Protein AF-A0A9E0AYK7-F1 (afdb_monomer)

Mean predicted aligned error: 11.53 Å

Sequence (100 aa):
EHPVADKQVAIAKTSDNFRFAAAVAQFGMLLRDSEFKSAASYTSVVEMARKARGNDDEGYRSEFIRLVESAQLLAKSKPEPKKSIDTDDDEETLPISKNK

Solvent-accessible surface area (backbone atoms only — not comparable to full-atom values): 6515 Å² total; per-residue (Å²): 137,83,87,78,83,83,77,89,70,56,75,93,74,52,53,43,66,56,38,29,52,50,21,54,52,51,46,54,28,58,77,66,68,38,91,84,35,75,90,66,45,62,65,60,29,43,55,39,31,63,77,18,37,76,88,49,93,86,38,62,55,60,50,51,44,54,51,49,54,53,48,44,54,52,60,71,66,53,78,73,79,76,75,80,76,84,73,89,71,93,82,89,82,88,88,82,90,76,90,133

Radius of gyration: 22.96 Å; Cα contacts (8 Å, |Δi|>4): 53; chains: 1; bounding box: 68×42×57 Å

Foldseek 3Di:
DDDDDDDDDDLLRDALVVLLVVLVVLLVCVVVVHPPNVPRDLVVSLVSLVSSVPDCVVCPSVVVSVVSVVVNVVVVPDDDPPPPPPPPDDDDDDDDDDDD

Structure (mmCIF, N/CA/C/O backbone):
data_AF-A0A9E0AYK7-F1
#
_entry.id   AF-A0A9E0AYK7-F1
#
loop_
_atom_site.group_PDB
_atom_site.id
_atom_site.type_symbol
_atom_site.label_atom_id
_atom_site.label_alt_id
_atom_site.label_comp_id
_atom_site.label_asym_id
_atom_site.label_entity_id
_atom_site.label_seq_id
_atom_site.pdbx_PDB_ins_code
_atom_site.Cartn_x
_atom_site.Cartn_y
_atom_site.Cartn_z
_atom_site.occupancy
_atom_site.B_iso_or_equiv
_atom_site.auth_seq_id
_atom_site.auth_comp_id
_atom_site.auth_asym_id
_atom_site.auth_atom_id
_atom_site.pdbx_PDB_model_num
ATOM 1 N N . GLU A 1 1 ? 22.995 26.378 -9.382 1.00 75.62 1 GLU A N 1
ATOM 2 C CA . GLU A 1 1 ? 22.037 25.287 -9.100 1.00 75.62 1 GLU A CA 1
ATOM 3 C C . GLU A 1 1 ? 21.448 24.802 -10.418 1.00 75.62 1 GLU A C 1
ATOM 5 O O . GLU A 1 1 ? 21.245 25.628 -11.301 1.00 75.62 1 GLU A O 1
ATOM 10 N N . HIS A 1 2 ? 21.232 23.496 -10.586 1.00 76.94 2 HIS A N 1
ATOM 11 C CA . HIS A 1 2 ? 20.573 22.944 -11.773 1.00 76.94 2 HIS A CA 1
ATOM 12 C C . HIS A 1 2 ? 19.161 22.494 -11.386 1.00 76.94 2 HIS A C 1
ATOM 14 O O . HIS A 1 2 ? 19.040 21.594 -10.555 1.00 76.94 2 HIS A O 1
ATOM 20 N N . PRO A 1 3 ? 18.099 23.093 -11.950 1.00 83.81 3 PRO A N 1
ATOM 21 C CA . PRO A 1 3 ? 16.745 22.636 -11.683 1.00 83.81 3 PRO A CA 1
ATOM 22 C C . PRO A 1 3 ? 16.561 21.234 -12.271 1.00 83.81 3 PRO A C 1
ATOM 24 O O . PRO A 1 3 ? 16.744 21.014 -13.469 1.00 83.81 3 PRO A O 1
ATOM 27 N N . VAL A 1 4 ? 16.213 20.274 -11.417 1.00 83.62 4 VAL A N 1
ATOM 28 C CA . VAL A 1 4 ? 15.834 18.925 -11.843 1.00 83.62 4 VAL A CA 1
ATOM 29 C C . VAL A 1 4 ? 14.367 18.970 -12.251 1.00 83.62 4 VAL A C 1
ATOM 31 O O . VAL A 1 4 ? 13.504 19.308 -11.444 1.00 83.62 4 VAL A O 1
ATOM 34 N N . ALA A 1 5 ? 14.082 18.656 -13.512 1.00 85.44 5 ALA A N 1
ATOM 35 C CA . ALA A 1 5 ? 12.713 18.587 -13.999 1.00 85.44 5 ALA A CA 1
ATOM 36 C C . ALA A 1 5 ? 12.013 17.352 -13.415 1.00 85.44 5 ALA A C 1
ATOM 38 O O . ALA A 1 5 ? 12.412 16.219 -13.700 1.00 85.44 5 ALA A O 1
ATOM 39 N N . ASP A 1 6 ? 10.960 17.575 -12.630 1.00 82.62 6 ASP A N 1
ATOM 40 C CA . ASP A 1 6 ? 10.087 16.497 -12.182 1.00 82.62 6 ASP A CA 1
ATOM 41 C C . ASP A 1 6 ? 9.249 15.987 -13.360 1.00 82.62 6 ASP A C 1
ATOM 43 O O . ASP A 1 6 ? 8.494 16.730 -13.997 1.00 82.62 6 ASP A O 1
ATOM 47 N N . LYS A 1 7 ? 9.396 14.701 -13.672 1.00 82.69 7 LYS A N 1
ATOM 48 C CA . LYS A 1 7 ? 8.533 14.019 -14.632 1.00 82.69 7 LYS A CA 1
ATOM 49 C C . LYS A 1 7 ? 7.403 13.387 -13.839 1.00 82.69 7 LYS A C 1
ATOM 51 O O . LYS A 1 7 ? 7.569 12.299 -13.298 1.00 82.69 7 LYS A O 1
ATOM 56 N N . GLN A 1 8 ? 6.245 14.041 -13.821 1.00 87.00 8 GLN A N 1
ATOM 57 C CA . GLN A 1 8 ? 5.056 13.491 -13.175 1.00 87.00 8 GLN A CA 1
ATOM 58 C C . GLN A 1 8 ? 4.640 12.174 -13.847 1.00 87.00 8 GLN A C 1
ATOM 60 O O . GLN A 1 8 ? 4.119 12.151 -14.965 1.00 87.00 8 GLN A O 1
ATOM 65 N N . VAL A 1 9 ? 4.876 11.057 -13.159 1.00 89.06 9 VAL A N 1
ATOM 66 C CA . VAL A 1 9 ? 4.452 9.721 -13.587 1.00 89.06 9 VAL A CA 1
ATOM 67 C C . VAL A 1 9 ? 3.213 9.329 -12.794 1.00 89.06 9 VAL A C 1
ATOM 69 O O . VAL A 1 9 ? 3.231 9.282 -11.567 1.00 89.06 9 VAL A O 1
ATOM 72 N N . ALA A 1 10 ? 2.126 9.006 -13.495 1.00 91.50 10 ALA A N 1
ATOM 73 C CA . ALA A 1 10 ? 0.921 8.486 -12.857 1.00 91.50 10 ALA A CA 1
ATOM 74 C C . ALA A 1 10 ? 1.233 7.201 -12.068 1.00 91.50 10 ALA A C 1
ATOM 76 O O . ALA A 1 10 ? 1.955 6.341 -12.566 1.00 91.50 10 ALA A O 1
ATOM 77 N N . ILE A 1 11 ? 0.619 7.009 -10.893 1.00 88.38 11 ILE A N 1
ATOM 78 C CA . ILE A 1 11 ? 0.811 5.806 -10.051 1.00 88.38 11 ILE A CA 1
ATOM 79 C C . ILE A 1 11 ? 0.615 4.500 -10.838 1.00 88.38 11 ILE A C 1
ATOM 81 O O . ILE A 1 11 ? 1.361 3.538 -10.664 1.00 88.38 11 ILE A O 1
ATOM 85 N N . ALA A 1 12 ? -0.357 4.458 -11.750 1.00 90.00 12 ALA A N 1
ATOM 86 C CA . ALA A 1 12 ? -0.605 3.282 -12.584 1.00 90.00 12 ALA A CA 1
ATOM 87 C C . ALA A 1 12 ? 0.569 2.927 -13.521 1.00 90.00 12 ALA A C 1
ATOM 89 O O . ALA A 1 12 ? 0.662 1.796 -13.982 1.00 90.00 12 ALA A O 1
ATOM 90 N N . LYS A 1 13 ? 1.465 3.881 -13.798 1.00 92.62 13 LYS A N 1
ATOM 91 C CA . LYS A 1 13 ? 2.639 3.728 -14.667 1.00 92.62 13 LYS A CA 1
ATOM 92 C C . LYS A 1 13 ? 3.959 3.575 -13.902 1.00 92.62 13 LYS A C 1
ATOM 94 O O . LYS A 1 13 ? 4.996 3.427 -14.538 1.00 92.62 13 LYS A O 1
ATOM 99 N N . THR A 1 14 ? 3.954 3.624 -12.570 1.00 94.25 14 THR A N 1
ATOM 100 C CA . THR A 1 14 ? 5.174 3.389 -11.777 1.00 94.25 14 THR A CA 1
ATOM 101 C C . THR A 1 14 ? 5.551 1.900 -11.770 1.00 94.25 14 THR A C 1
ATOM 103 O O . THR A 1 14 ? 4.862 1.067 -12.365 1.00 94.25 14 THR A O 1
ATOM 106 N N . SER A 1 15 ? 6.663 1.533 -11.134 1.00 95.81 15 SER A N 1
ATOM 107 C CA . SER A 1 15 ? 7.017 0.121 -10.970 1.00 95.81 15 SER A CA 1
ATOM 108 C C . SER A 1 15 ? 6.110 -0.568 -9.944 1.00 95.81 15 SER A C 1
ATOM 110 O O . SER A 1 15 ? 5.560 0.075 -9.044 1.00 95.81 15 SER A O 1
ATOM 112 N N . ASP A 1 16 ? 6.002 -1.895 -10.027 1.00 96.88 16 ASP A N 1
ATOM 113 C CA . ASP A 1 16 ? 5.310 -2.693 -9.005 1.00 96.88 16 ASP A CA 1
ATOM 114 C C . ASP A 1 16 ? 5.927 -2.497 -7.617 1.00 96.88 16 ASP A C 1
ATOM 116 O O . ASP A 1 16 ? 5.220 -2.443 -6.616 1.00 96.88 16 ASP A O 1
ATOM 120 N N . ASN A 1 17 ? 7.246 -2.316 -7.538 1.00 96.56 17 ASN A N 1
ATOM 121 C CA . ASN A 1 17 ? 7.930 -2.026 -6.278 1.00 96.56 17 ASN A CA 1
ATOM 122 C C . ASN A 1 17 ? 7.481 -0.695 -5.681 1.00 96.56 17 ASN A C 1
ATOM 124 O O . ASN A 1 17 ? 7.200 -0.630 -4.488 1.00 96.56 17 ASN A O 1
ATOM 128 N N . PHE A 1 18 ? 7.367 0.346 -6.506 1.00 96.56 18 PHE A N 1
ATOM 129 C CA . PHE A 1 18 ? 6.929 1.655 -6.038 1.00 96.56 18 PHE A CA 1
ATOM 130 C C . PHE A 1 18 ? 5.482 1.615 -5.545 1.00 96.56 18 PHE A C 1
ATOM 132 O O . PHE A 1 18 ? 5.198 2.059 -4.434 1.00 96.56 18 PHE A O 1
ATOM 139 N N . ARG A 1 19 ? 4.565 1.040 -6.336 1.00 96.94 19 ARG A N 1
ATOM 140 C CA . ARG A 1 19 ? 3.158 0.904 -5.926 1.00 96.94 19 ARG A CA 1
ATOM 141 C C . ARG A 1 19 ? 3.006 0.071 -4.659 1.00 96.94 19 ARG A C 1
ATOM 143 O O . ARG A 1 19 ? 2.222 0.429 -3.789 1.00 96.94 19 ARG A O 1
ATOM 150 N N . PHE A 1 20 ? 3.750 -1.024 -4.542 1.00 98.00 20 PHE A N 1
ATOM 151 C CA . PHE A 1 20 ? 3.678 -1.874 -3.361 1.00 98.00 20 PHE A CA 1
ATOM 152 C C . PHE A 1 20 ? 4.225 -1.170 -2.115 1.00 98.00 20 PHE A C 1
ATOM 154 O O . PHE A 1 20 ? 3.566 -1.177 -1.081 1.00 98.00 20 PHE A O 1
ATOM 161 N N . ALA A 1 21 ? 5.370 -0.488 -2.216 1.00 97.88 21 ALA A N 1
ATOM 162 C CA . ALA A 1 21 ? 5.909 0.310 -1.115 1.00 97.88 21 ALA A CA 1
ATOM 163 C C . ALA A 1 21 ? 4.937 1.423 -0.683 1.00 97.88 21 ALA A C 1
ATOM 165 O O . ALA A 1 21 ? 4.730 1.633 0.512 1.00 97.88 21 ALA A O 1
ATOM 166 N N . ALA A 1 22 ? 4.281 2.086 -1.642 1.00 96.81 22 ALA A N 1
ATOM 167 C CA . ALA A 1 22 ? 3.243 3.073 -1.359 1.00 96.81 22 ALA A CA 1
ATOM 168 C C . ALA A 1 22 ? 2.038 2.455 -0.625 1.00 96.81 22 ALA A C 1
ATOM 170 O O . ALA A 1 22 ? 1.547 3.048 0.334 1.00 96.81 22 ALA A O 1
ATOM 171 N N . ALA A 1 23 ? 1.604 1.248 -1.007 1.00 98.00 23 ALA A N 1
ATOM 172 C CA . ALA A 1 23 ? 0.542 0.526 -0.307 1.00 98.00 23 ALA A CA 1
ATOM 173 C C . ALA A 1 23 ? 0.934 0.188 1.146 1.00 98.00 23 ALA A C 1
ATOM 175 O O . ALA A 1 23 ? 0.137 0.396 2.059 1.00 98.00 23 ALA A O 1
ATOM 176 N N . VAL A 1 24 ? 2.174 -0.262 1.382 1.00 98.00 24 VAL A N 1
ATOM 177 C CA . VAL A 1 24 ? 2.706 -0.526 2.734 1.00 98.00 24 VAL A CA 1
ATOM 178 C C . VAL A 1 24 ? 2.732 0.750 3.580 1.00 98.00 24 VAL A C 1
ATOM 180 O O . VAL A 1 24 ? 2.275 0.744 4.724 1.00 98.00 24 VAL A O 1
ATOM 183 N N . ALA A 1 25 ? 3.209 1.864 3.021 1.00 97.69 25 ALA A N 1
ATOM 184 C CA . ALA A 1 25 ? 3.217 3.150 3.714 1.00 97.69 25 ALA A CA 1
ATOM 185 C C . ALA A 1 25 ? 1.791 3.626 4.045 1.00 97.69 25 ALA A C 1
ATOM 187 O O . ALA A 1 25 ? 1.514 4.037 5.173 1.00 97.69 25 ALA A O 1
ATOM 188 N N . GLN A 1 26 ? 0.864 3.510 3.089 1.00 97.56 26 GLN A N 1
ATOM 189 C CA . GLN A 1 26 ? -0.540 3.862 3.287 1.00 97.56 26 GLN A CA 1
ATOM 190 C C . GLN A 1 26 ? -1.200 3.004 4.375 1.00 97.56 26 GLN A C 1
ATOM 192 O O . GLN A 1 26 ? -1.945 3.531 5.200 1.00 97.56 26 GLN A O 1
ATOM 197 N N . PHE A 1 27 ? -0.881 1.710 4.437 1.00 98.31 27 PHE A N 1
ATOM 198 C CA . PHE A 1 27 ? -1.325 0.839 5.522 1.00 98.31 27 PHE A CA 1
ATOM 199 C C . PHE A 1 27 ? -0.805 1.305 6.886 1.00 98.31 27 PHE A C 1
ATOM 201 O O . PHE A 1 27 ? -1.580 1.409 7.835 1.00 98.31 27 PHE A O 1
ATOM 208 N N . GLY A 1 28 ? 0.478 1.668 6.979 1.00 97.62 28 GLY A N 1
ATOM 209 C CA . GLY A 1 28 ? 1.056 2.231 8.200 1.00 97.62 28 GLY A CA 1
ATOM 210 C C . GLY A 1 28 ? 0.345 3.506 8.668 1.00 97.62 28 GLY A C 1
ATOM 211 O O . GLY A 1 28 ? 0.095 3.667 9.863 1.00 97.62 28 GLY A O 1
ATOM 212 N N . MET A 1 29 ? -0.048 4.383 7.736 1.00 97.56 29 MET A N 1
ATOM 213 C CA . MET A 1 29 ? -0.835 5.582 8.056 1.00 97.56 29 MET A CA 1
ATOM 214 C C . MET A 1 29 ? -2.217 5.242 8.627 1.00 97.56 29 MET A C 1
ATOM 216 O O . MET A 1 29 ? -2.653 5.897 9.572 1.00 97.56 29 MET A O 1
ATOM 220 N N . LEU A 1 30 ? -2.887 4.212 8.097 1.00 97.06 30 LEU A N 1
ATOM 221 C CA . LEU A 1 30 ? -4.182 3.747 8.607 1.00 97.06 30 LEU A CA 1
ATOM 222 C C . LEU A 1 30 ? -4.074 3.166 10.016 1.00 97.06 30 LEU A C 1
ATOM 224 O O . LEU A 1 30 ? -4.877 3.509 10.878 1.00 97.06 30 LEU A O 1
ATOM 228 N N . LEU A 1 31 ? -3.074 2.317 10.262 1.00 96.12 31 LEU A N 1
ATOM 229 C CA . LEU A 1 31 ? -2.874 1.682 11.568 1.00 96.12 31 LEU A CA 1
ATOM 230 C C . LEU A 1 31 ? -2.590 2.692 12.682 1.00 96.12 31 LEU A C 1
ATOM 232 O O . LEU A 1 31 ? -2.949 2.460 13.834 1.00 96.12 31 LEU A O 1
ATOM 236 N N . ARG A 1 32 ? -1.930 3.802 12.341 1.00 95.38 32 ARG A N 1
ATOM 237 C CA . ARG A 1 32 ? -1.584 4.873 13.283 1.00 95.38 32 ARG A CA 1
ATOM 238 C C . ARG A 1 32 ? -2.640 5.966 13.385 1.00 95.38 32 ARG A C 1
ATOM 240 O O . ARG A 1 32 ? -2.387 6.949 14.070 1.00 95.38 32 ARG A O 1
ATOM 247 N N . ASP A 1 33 ? -3.756 5.830 12.674 1.00 93.56 33 ASP A N 1
ATOM 248 C CA . ASP A 1 33 ? -4.768 6.879 12.563 1.00 93.56 33 ASP A CA 1
ATOM 249 C C . ASP A 1 33 ? -4.165 8.251 12.186 1.00 93.56 33 ASP A C 1
ATOM 251 O O . ASP A 1 33 ? -4.495 9.286 12.751 1.00 93.56 33 ASP A O 1
ATOM 255 N N . SER A 1 34 ? -3.209 8.254 11.250 1.00 95.25 34 SER A N 1
ATOM 256 C CA . SER A 1 34 ? -2.381 9.431 10.962 1.00 95.25 34 SER A CA 1
ATOM 257 C C . SER A 1 34 ? -3.197 10.617 10.438 1.00 95.25 34 SER A C 1
ATOM 259 O O . SER A 1 34 ? -4.026 10.452 9.545 1.00 95.25 34 SER A O 1
ATOM 261 N N . GLU A 1 35 ? -2.873 11.834 10.884 1.00 94.06 35 GLU A N 1
ATOM 262 C CA . GLU A 1 35 ? -3.423 13.087 10.336 1.00 94.06 35 GLU A CA 1
ATOM 263 C C . GLU A 1 35 ? -3.156 13.254 8.825 1.00 94.06 35 GLU A C 1
ATOM 265 O O . GLU A 1 35 ? -3.946 13.862 8.105 1.00 94.06 35 GLU A O 1
ATOM 270 N N . PHE A 1 36 ? -2.089 12.631 8.311 1.00 94.44 36 PHE A N 1
ATOM 271 C CA . PHE A 1 36 ? -1.700 12.681 6.899 1.00 94.44 36 PHE A CA 1
ATOM 272 C C . PHE A 1 36 ? -2.322 11.565 6.053 1.00 94.44 36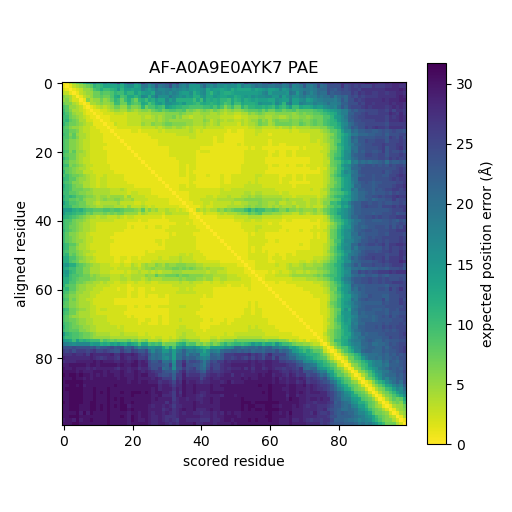 PHE A C 1
ATOM 274 O O . PHE A 1 36 ? -2.076 11.497 4.848 1.00 94.44 36 PHE A O 1
ATOM 281 N N . LYS A 1 37 ? -3.147 10.688 6.644 1.00 91.19 37 LYS A N 1
ATOM 282 C CA . LYS A 1 37 ? -3.763 9.571 5.909 1.00 91.19 37 LYS A CA 1
ATOM 283 C C . LYS A 1 37 ? -4.726 10.049 4.817 1.00 91.19 37 LYS A C 1
ATOM 285 O O . LYS A 1 37 ? -4.948 9.320 3.854 1.00 91.19 37 LYS A O 1
ATOM 290 N N . SER A 1 38 ? -5.272 11.266 4.933 1.00 92.75 38 SER A N 1
ATOM 291 C CA . SER A 1 38 ? -6.229 11.845 3.978 1.00 92.75 38 SER A CA 1
ATOM 292 C C . SER A 1 38 ? -7.343 10.835 3.626 1.00 92.75 38 SER A C 1
ATOM 294 O O . SER A 1 38 ? -7.938 10.242 4.522 1.00 92.75 38 SER A O 1
ATOM 296 N N . ALA A 1 39 ? -7.601 10.592 2.339 1.00 92.19 39 ALA A N 1
ATOM 297 C CA . ALA A 1 39 ? -8.578 9.625 1.837 1.00 92.19 39 ALA A CA 1
ATOM 298 C C . ALA A 1 39 ? -8.085 8.158 1.825 1.00 92.19 39 ALA A C 1
ATOM 300 O O . ALA A 1 39 ? -8.617 7.332 1.080 1.00 92.19 39 ALA A O 1
ATOM 301 N N . ALA A 1 40 ? -7.051 7.806 2.599 1.00 95.44 40 ALA A N 1
ATOM 302 C CA . ALA A 1 40 ? -6.596 6.424 2.698 1.00 95.44 40 ALA A CA 1
ATOM 303 C C . ALA A 1 40 ? -7.695 5.513 3.254 1.00 95.44 40 ALA A C 1
ATOM 305 O O . ALA A 1 40 ? -8.398 5.852 4.205 1.00 95.44 40 ALA A O 1
ATOM 306 N N . SER A 1 41 ? -7.799 4.312 2.691 1.00 97.31 41 SER A N 1
ATOM 307 C CA . SER A 1 41 ? -8.702 3.273 3.178 1.00 97.31 41 SER A CA 1
ATOM 308 C C . SER A 1 41 ? -8.055 1.899 3.048 1.00 97.31 41 SER A C 1
ATOM 310 O O . SER A 1 41 ? -7.199 1.678 2.192 1.00 97.31 41 SER A O 1
ATOM 312 N N . TYR A 1 42 ? -8.484 0.942 3.871 1.00 98.00 42 TYR A N 1
ATOM 313 C CA . TYR A 1 42 ? -8.013 -0.439 3.738 1.00 98.00 42 TYR A CA 1
ATOM 314 C C . TYR A 1 42 ? -8.294 -0.995 2.332 1.00 98.00 42 TYR A C 1
ATOM 316 O O . TYR A 1 42 ? -7.449 -1.676 1.761 1.00 98.00 42 TYR A O 1
ATOM 324 N N . THR A 1 43 ? -9.437 -0.638 1.733 1.00 98.00 43 THR A N 1
ATOM 325 C CA . THR A 1 43 ? -9.785 -1.026 0.359 1.00 98.00 43 THR A CA 1
ATOM 326 C C . THR A 1 43 ? -8.771 -0.491 -0.653 1.00 98.00 43 THR A C 1
ATOM 328 O O . THR A 1 43 ? -8.281 -1.259 -1.478 1.00 98.00 43 THR A O 1
ATOM 331 N N . SER A 1 44 ? -8.389 0.791 -0.564 1.00 97.19 44 SER A N 1
ATOM 332 C CA . SER A 1 44 ? -7.413 1.372 -1.497 1.00 97.19 44 SER A CA 1
ATOM 333 C C . SER A 1 44 ? -6.032 0.723 -1.372 1.00 97.19 44 SER A C 1
ATOM 335 O O . SER A 1 44 ? -5.368 0.507 -2.385 1.00 97.19 44 SER A O 1
ATOM 337 N N . VAL A 1 45 ? -5.618 0.362 -0.150 1.00 98.06 45 VAL A N 1
ATOM 338 C CA . VAL A 1 45 ? -4.367 -0.375 0.093 1.00 98.06 45 VAL A CA 1
ATOM 339 C C . VAL A 1 45 ? -4.408 -1.746 -0.581 1.00 98.06 45 VAL A C 1
ATOM 341 O O . VAL A 1 45 ? -3.479 -2.092 -1.310 1.00 98.06 45 VAL A O 1
ATOM 344 N N . VAL A 1 46 ?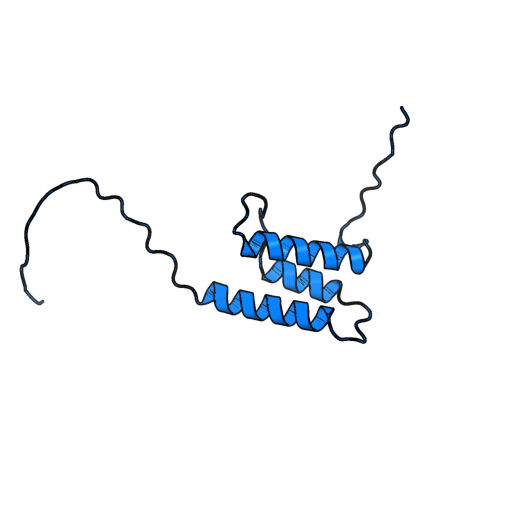 -5.484 -2.515 -0.374 1.00 98.38 46 VAL A N 1
ATOM 345 C CA . VAL A 1 46 ? -5.647 -3.856 -0.961 1.00 98.38 46 VAL A CA 1
ATOM 346 C C . VAL A 1 46 ? -5.634 -3.789 -2.485 1.00 98.38 46 VAL A C 1
ATOM 348 O O . VAL A 1 46 ? -4.914 -4.551 -3.129 1.00 98.38 46 VAL A O 1
ATOM 351 N N . GLU A 1 47 ? -6.380 -2.859 -3.081 1.00 97.75 47 GLU A N 1
ATOM 352 C CA . GLU A 1 47 ? -6.406 -2.684 -4.534 1.00 97.75 47 GLU A CA 1
ATOM 353 C C . GLU A 1 47 ? -5.028 -2.334 -5.102 1.00 97.75 47 GLU A C 1
ATOM 355 O O . GLU A 1 47 ? -4.611 -2.899 -6.118 1.00 97.75 47 GLU A O 1
ATOM 360 N N . MET A 1 48 ? -4.311 -1.416 -4.449 1.00 97.38 48 MET A N 1
ATOM 361 C CA . MET A 1 48 ? -2.977 -1.000 -4.873 1.00 97.38 48 MET A CA 1
ATOM 362 C C . MET A 1 48 ? -1.974 -2.151 -4.755 1.00 97.38 48 MET A C 1
ATOM 364 O O . MET A 1 48 ? -1.247 -2.419 -5.710 1.00 97.38 48 MET A O 1
ATOM 368 N N . ALA A 1 49 ? -1.978 -2.871 -3.631 1.00 97.88 49 ALA A N 1
ATOM 369 C CA . ALA A 1 49 ? -1.099 -4.011 -3.396 1.00 97.88 49 ALA A CA 1
ATOM 370 C C . ALA A 1 49 ? -1.383 -5.166 -4.369 1.00 97.88 49 ALA A C 1
ATOM 372 O O . ALA A 1 49 ? -0.447 -5.734 -4.925 1.00 97.88 49 ALA A O 1
ATOM 373 N N . ARG A 1 50 ? -2.658 -5.465 -4.662 1.00 97.88 50 ARG A N 1
ATOM 374 C CA . ARG A 1 50 ? -3.049 -6.484 -5.656 1.00 97.88 50 ARG A CA 1
ATOM 375 C C . ARG A 1 50 ? -2.551 -6.135 -7.056 1.00 97.88 50 ARG A C 1
ATOM 377 O O . ARG A 1 50 ? -1.970 -6.989 -7.723 1.00 97.88 50 ARG A O 1
ATOM 384 N N . LYS A 1 51 ? -2.719 -4.878 -7.482 1.00 97.00 51 LYS A N 1
ATOM 385 C CA . LYS A 1 51 ? -2.200 -4.373 -8.769 1.00 97.00 51 LYS A CA 1
ATOM 386 C C . LYS A 1 51 ? -0.669 -4.327 -8.824 1.00 97.00 51 LYS A C 1
ATOM 388 O O . LYS A 1 51 ? -0.113 -4.231 -9.909 1.00 97.00 51 LYS A O 1
ATOM 393 N N . ALA A 1 52 ? -0.003 -4.376 -7.673 1.00 97.19 52 ALA A N 1
ATOM 394 C CA . ALA A 1 52 ? 1.447 -4.310 -7.524 1.00 97.19 52 ALA A CA 1
ATOM 395 C C . ALA A 1 52 ? 2.070 -5.630 -7.038 1.00 97.19 52 ALA A C 1
ATOM 397 O O . ALA A 1 52 ? 3.215 -5.642 -6.578 1.00 97.19 52 ALA A O 1
ATOM 398 N N . ARG A 1 53 ? 1.321 -6.740 -7.098 1.00 96.88 53 ARG A N 1
ATOM 399 C CA . ARG A 1 53 ? 1.800 -8.044 -6.626 1.00 96.88 53 ARG A CA 1
ATOM 400 C C . ARG A 1 53 ? 3.000 -8.525 -7.442 1.00 96.88 53 ARG A C 1
ATOM 402 O O . ARG A 1 53 ? 3.944 -9.021 -6.851 1.00 96.88 53 ARG A O 1
ATOM 409 N N . GLY A 1 54 ? 2.987 -8.319 -8.762 1.00 93.56 54 GLY A N 1
ATOM 410 C CA . GLY A 1 54 ? 4.074 -8.738 -9.652 1.00 93.56 54 GLY A CA 1
ATOM 411 C C . GLY A 1 54 ? 4.404 -10.232 -9.527 1.00 93.56 54 GLY A C 1
ATOM 412 O O . GLY A 1 54 ? 3.527 -11.041 -9.202 1.00 93.56 54 GLY A O 1
ATOM 413 N N . ASN A 1 55 ? 5.672 -10.572 -9.776 1.00 94.44 55 ASN A N 1
ATOM 414 C CA . ASN A 1 55 ? 6.228 -11.876 -9.414 1.00 94.44 55 ASN A CA 1
ATOM 415 C C . ASN A 1 55 ? 6.411 -11.929 -7.893 1.00 94.44 55 ASN A C 1
ATOM 417 O O . ASN A 1 55 ? 6.977 -11.013 -7.295 1.00 94.44 55 ASN A O 1
ATOM 421 N N . ASP A 1 56 ? 5.902 -12.990 -7.283 1.00 96.44 56 ASP A N 1
ATOM 422 C CA . ASP A 1 56 ? 5.798 -13.158 -5.832 1.00 96.44 56 ASP A CA 1
ATOM 423 C C . ASP A 1 56 ? 6.054 -14.627 -5.497 1.00 96.44 56 ASP A C 1
ATOM 425 O O . ASP A 1 56 ? 5.188 -15.313 -4.957 1.00 96.44 56 ASP A O 1
ATOM 429 N N . ASP A 1 57 ? 7.219 -15.119 -5.915 1.00 95.69 57 ASP A N 1
ATOM 430 C CA . ASP A 1 57 ? 7.592 -16.537 -5.838 1.00 95.69 57 ASP A CA 1
ATOM 431 C C . ASP A 1 57 ? 7.580 -17.034 -4.379 1.00 95.69 57 ASP A C 1
ATOM 433 O O . ASP A 1 57 ? 7.108 -18.132 -4.080 1.00 95.69 57 ASP A O 1
ATOM 437 N N . GLU A 1 58 ? 7.955 -16.146 -3.454 1.00 96.31 58 GLU A N 1
ATOM 438 C CA . GLU A 1 58 ? 8.030 -16.428 -2.020 1.00 96.31 58 GLU A CA 1
ATOM 439 C C . GLU A 1 58 ? 6.719 -16.082 -1.291 1.00 96.31 58 GLU A C 1
ATOM 441 O O . GLU A 1 58 ? 6.576 -16.338 -0.097 1.00 96.31 58 GLU A O 1
ATOM 446 N N . GLY A 1 59 ? 5.748 -15.489 -1.992 1.00 97.69 59 GLY A N 1
ATOM 447 C CA . GLY A 1 59 ? 4.411 -15.200 -1.474 1.00 97.69 59 GLY A CA 1
ATOM 448 C C . GLY A 1 59 ? 4.295 -14.000 -0.526 1.00 97.69 59 GLY A C 1
ATOM 449 O O . GLY A 1 59 ? 3.201 -13.727 -0.030 1.00 97.69 59 GLY A O 1
ATOM 450 N N . TYR A 1 60 ? 5.369 -13.253 -0.253 1.00 97.69 60 TYR A N 1
ATOM 451 C CA . TYR A 1 60 ? 5.357 -12.156 0.724 1.00 97.69 60 TYR A CA 1
ATOM 452 C C . TYR A 1 60 ? 4.346 -11.053 0.401 1.00 97.69 60 TYR A C 1
ATOM 454 O O . TYR A 1 60 ? 3.714 -10.499 1.305 1.00 97.69 60 TYR A O 1
ATOM 462 N N . ARG A 1 61 ? 4.164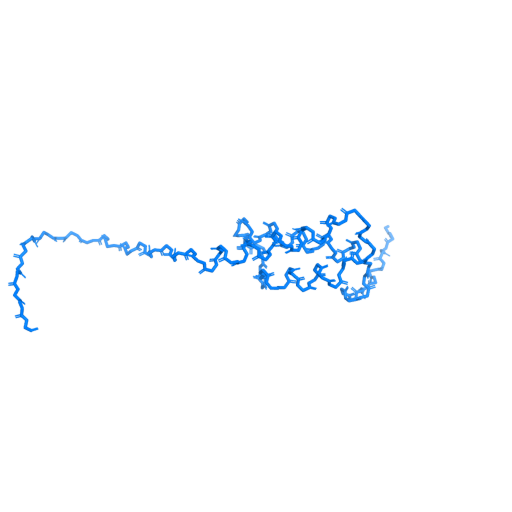 -10.715 -0.879 1.00 98.12 61 ARG A N 1
ATOM 463 C CA . ARG A 1 61 ? 3.201 -9.675 -1.273 1.00 98.12 61 ARG A CA 1
ATOM 464 C C . ARG A 1 61 ? 1.774 -10.178 -1.127 1.00 98.12 61 ARG A C 1
ATOM 466 O O . ARG A 1 61 ? 0.899 -9.420 -0.711 1.00 98.12 61 ARG A O 1
ATOM 473 N N . SER A 1 62 ? 1.551 -11.454 -1.422 1.00 98.50 62 SER A N 1
ATOM 474 C CA . SER A 1 62 ? 0.276 -12.132 -1.198 1.00 98.50 62 SER A CA 1
ATOM 475 C C . SER A 1 62 ? -0.078 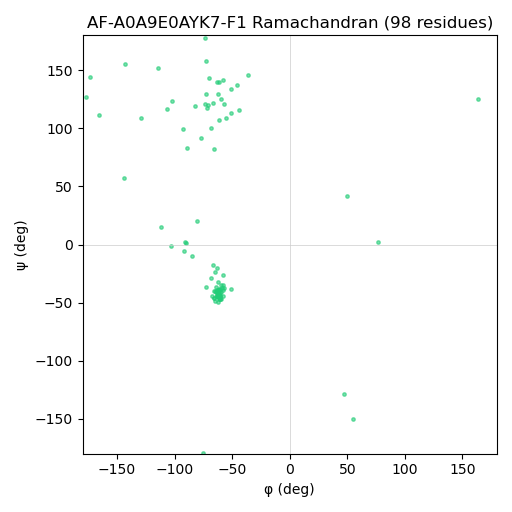-12.194 0.290 1.00 98.50 62 SER A C 1
ATOM 477 O O . SER A 1 62 ? -1.213 -11.884 0.652 1.00 98.50 62 SER A O 1
ATOM 479 N N . GLU A 1 63 ? 0.885 -12.503 1.159 1.00 98.56 63 GLU A N 1
ATOM 480 C CA . GLU A 1 63 ? 0.681 -12.499 2.613 1.00 98.56 63 GLU A CA 1
ATOM 481 C C . GLU A 1 63 ? 0.401 -11.097 3.157 1.00 98.56 63 GLU A C 1
ATOM 483 O O . GLU A 1 63 ? -0.510 -10.920 3.967 1.00 98.56 63 GLU A O 1
ATOM 488 N N . PHE A 1 64 ? 1.091 -10.068 2.654 1.00 98.62 64 PHE A N 1
ATOM 489 C CA . PHE A 1 64 ? 0.760 -8.684 2.996 1.00 98.62 64 PHE A CA 1
ATOM 490 C C . PHE A 1 64 ? -0.691 -8.335 2.631 1.00 98.62 64 PHE A C 1
ATOM 492 O O . PHE A 1 64 ? -1.407 -7.758 3.445 1.00 98.62 64 PHE A O 1
ATOM 499 N N . ILE A 1 65 ? -1.162 -8.720 1.440 1.00 98.69 65 ILE A N 1
ATOM 500 C CA . ILE A 1 65 ? -2.551 -8.470 1.023 1.00 98.69 65 ILE A CA 1
ATOM 501 C C . ILE A 1 65 ? -3.540 -9.138 1.993 1.00 98.69 65 ILE A C 1
ATOM 503 O O . ILE A 1 65 ? -4.470 -8.480 2.459 1.00 98.69 65 ILE A O 1
ATOM 507 N N . ARG A 1 66 ? -3.309 -10.408 2.355 1.00 98.62 66 ARG A N 1
ATOM 508 C CA . ARG A 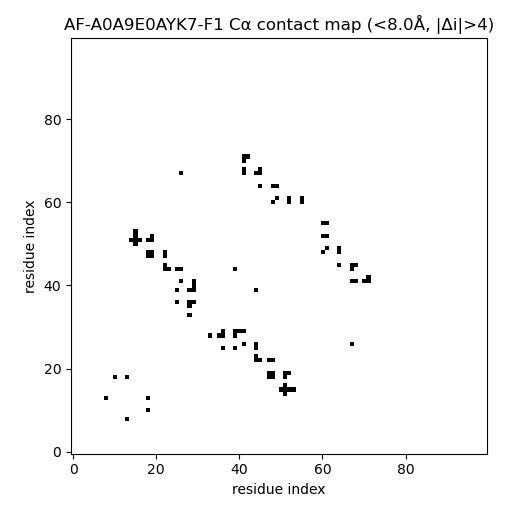1 66 ? -4.149 -11.151 3.318 1.00 98.62 66 ARG A CA 1
ATOM 509 C C . ARG A 1 66 ? -4.163 -10.496 4.701 1.00 98.62 66 ARG A C 1
ATOM 511 O O . ARG A 1 66 ? -5.211 -10.428 5.349 1.00 98.62 66 ARG A O 1
ATOM 518 N N . LEU A 1 67 ? -3.015 -9.988 5.148 1.00 98.50 67 LEU A N 1
ATOM 519 C CA . LEU A 1 67 ? -2.890 -9.264 6.411 1.00 98.50 67 LEU A CA 1
ATOM 520 C C . LEU A 1 67 ? -3.748 -7.992 6.414 1.00 98.50 67 LEU A C 1
ATOM 522 O O . LEU A 1 67 ? -4.489 -7.755 7.369 1.00 98.50 67 LEU A O 1
ATOM 526 N N . VAL A 1 68 ? -3.686 -7.189 5.349 1.00 98.38 68 VAL A N 1
ATOM 527 C CA . VAL A 1 68 ? -4.480 -5.954 5.241 1.00 98.38 68 VAL A CA 1
ATOM 528 C C . VAL A 1 68 ? -5.979 -6.263 5.194 1.00 98.38 68 VAL A C 1
ATOM 530 O O . VAL A 1 68 ? -6.762 -5.570 5.842 1.00 98.38 68 VAL A O 1
ATOM 533 N N . GLU A 1 69 ? -6.390 -7.313 4.481 1.00 98.31 69 GLU A N 1
ATOM 534 C CA . GLU A 1 69 ? -7.791 -7.762 4.442 1.00 98.31 69 GLU A CA 1
ATOM 535 C C . GLU A 1 69 ? -8.286 -8.189 5.829 1.00 98.31 69 GLU A C 1
ATOM 537 O O . GLU A 1 69 ? -9.371 -7.795 6.258 1.00 98.31 69 GLU A O 1
ATOM 542 N N . SER A 1 70 ? -7.459 -8.915 6.580 1.00 98.06 70 SER A N 1
ATOM 543 C CA . SER A 1 70 ? -7.768 -9.298 7.961 1.00 98.06 70 SER A CA 1
ATOM 544 C C . SER A 1 70 ? -7.903 -8.069 8.867 1.00 98.06 70 SER A C 1
ATOM 546 O O . SER A 1 70 ? -8.869 -7.951 9.623 1.00 98.06 70 SER A O 1
ATOM 548 N N . ALA A 1 71 ? -6.986 -7.105 8.747 1.00 97.12 71 ALA A N 1
ATOM 549 C CA . ALA A 1 71 ? -7.055 -5.844 9.480 1.00 97.12 71 ALA A CA 1
ATOM 550 C C . ALA A 1 71 ? -8.317 -5.038 9.127 1.00 97.12 71 ALA A C 1
ATOM 552 O O . ALA A 1 71 ? -8.945 -4.462 10.013 1.00 97.12 71 ALA A O 1
ATOM 553 N N . GLN A 1 72 ? -8.737 -5.042 7.858 1.00 96.62 72 GLN A N 1
ATOM 554 C CA . GLN A 1 72 ? -9.975 -4.399 7.421 1.00 96.62 72 GLN A CA 1
ATOM 555 C C . GLN A 1 72 ? -11.208 -4.999 8.107 1.00 96.62 72 GLN A C 1
ATOM 557 O O . GLN A 1 72 ? -12.097 -4.257 8.528 1.00 96.62 72 GLN A O 1
ATOM 562 N N . LEU A 1 73 ? -11.283 -6.329 8.202 1.00 96.31 73 LEU A N 1
ATOM 563 C CA . LEU A 1 73 ? -12.389 -7.015 8.874 1.00 96.31 73 LEU A CA 1
ATOM 564 C C . LEU A 1 73 ? -12.432 -6.661 10.363 1.00 96.31 73 LEU A C 1
ATOM 566 O O . LEU A 1 73 ? -13.493 -6.313 10.881 1.00 96.31 73 LEU A O 1
ATOM 570 N N . LEU A 1 74 ? -11.273 -6.665 11.025 1.00 95.38 74 LEU A N 1
ATOM 571 C CA . LEU A 1 74 ? -11.161 -6.286 12.433 1.00 95.38 74 LEU A CA 1
ATOM 572 C C . LEU A 1 74 ? -11.566 -4.826 12.665 1.00 95.38 74 LEU A C 1
ATOM 574 O O . LEU A 1 74 ? -12.341 -4.545 13.578 1.00 95.38 74 LEU A O 1
ATOM 578 N N . ALA A 1 75 ? -11.113 -3.909 11.808 1.00 91.50 75 ALA A N 1
ATOM 579 C CA . ALA A 1 75 ? -11.464 -2.494 11.890 1.00 91.50 75 ALA A CA 1
ATOM 580 C C . ALA A 1 75 ? -12.979 -2.265 11.762 1.00 91.50 75 ALA A C 1
ATOM 582 O O . ALA A 1 75 ? -13.530 -1.45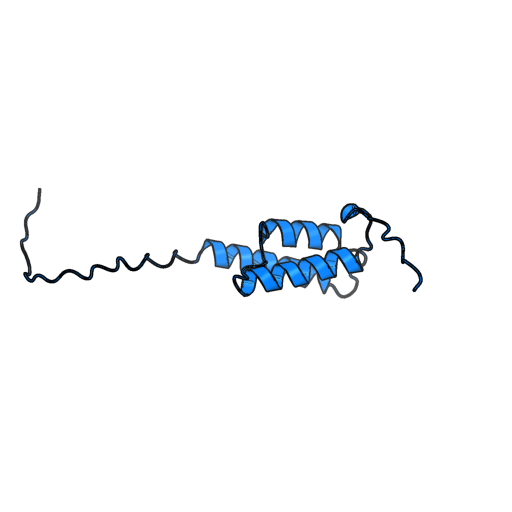2 12.494 1.00 91.50 75 ALA A O 1
ATOM 583 N N . LYS A 1 76 ? -13.667 -3.025 10.898 1.00 89.19 76 LYS A N 1
ATOM 584 C CA . LYS A 1 76 ? -15.135 -2.974 10.763 1.00 89.19 76 LYS A CA 1
ATOM 585 C C . LYS A 1 76 ? -15.878 -3.529 11.983 1.00 89.19 76 LYS A C 1
ATOM 587 O O . LYS A 1 76 ? -17.002 -3.117 12.237 1.00 89.19 76 LYS A O 1
ATOM 592 N N . SER A 1 77 ? -15.279 -4.476 12.707 1.00 83.38 77 SER A N 1
ATOM 593 C CA . SER A 1 77 ? -15.889 -5.101 13.891 1.00 83.38 77 SER A CA 1
ATOM 594 C C . SER A 1 77 ? -15.690 -4.326 15.196 1.00 83.38 77 SER A C 1
ATOM 596 O O . SER A 1 77 ? -16.296 -4.680 16.207 1.00 83.38 77 SER A O 1
ATOM 598 N N . LYS A 1 78 ? -14.842 -3.289 15.209 1.00 64.81 78 LYS A N 1
ATOM 599 C CA . LYS A 1 78 ? -14.595 -2.502 16.418 1.00 64.81 78 LYS A CA 1
ATOM 600 C C . LYS A 1 78 ? -15.829 -1.624 16.688 1.00 64.81 78 LYS A C 1
ATOM 602 O O . LYS A 1 78 ? -16.177 -0.830 15.816 1.00 64.81 78 LYS A O 1
ATOM 607 N N . PRO A 1 79 ? -16.508 -1.740 17.846 1.00 55.09 79 PRO A N 1
ATOM 608 C CA . PRO A 1 79 ? -17.533 -0.771 18.204 1.00 55.09 79 PRO A CA 1
ATOM 609 C C . PRO A 1 79 ? -16.865 0.603 18.327 1.00 55.09 79 PRO A C 1
ATOM 611 O O . PRO A 1 79 ? -15.830 0.727 18.987 1.00 55.09 79 PRO A O 1
ATOM 614 N N . GLU A 1 80 ? -17.433 1.607 17.655 1.00 48.94 80 GLU A N 1
ATOM 615 C CA . GLU A 1 80 ? -17.024 3.010 17.771 1.00 48.94 80 GLU A CA 1
ATOM 616 C C . GLU A 1 80 ? -16.854 3.382 19.256 1.00 48.94 80 GLU A C 1
ATOM 618 O O . GLU A 1 80 ? -17.688 2.979 20.082 1.00 48.94 80 GLU A O 1
ATOM 623 N N . PRO A 1 81 ? -15.801 4.130 19.640 1.00 48.03 81 PRO A N 1
ATOM 624 C CA . PRO A 1 81 ? -15.732 4.675 20.984 1.00 48.03 81 PRO A CA 1
ATOM 625 C C . PRO A 1 81 ? -16.990 5.519 21.193 1.00 48.03 81 PRO A C 1
ATOM 627 O O . PRO A 1 81 ? -17.254 6.452 20.433 1.00 48.03 81 PRO A O 1
ATOM 630 N N . LYS A 1 82 ? -17.799 5.171 22.204 1.00 44.88 82 LYS A N 1
ATOM 631 C CA . LYS A 1 82 ? -18.895 6.032 22.655 1.00 44.88 82 LYS A CA 1
ATOM 632 C C . LYS A 1 82 ? -18.276 7.405 22.882 1.00 44.88 82 LYS A C 1
ATOM 634 O O . LYS A 1 82 ? -17.423 7.529 23.759 1.00 44.88 82 LYS A O 1
ATOM 639 N N . LYS A 1 83 ? -18.656 8.387 22.059 1.00 42.88 83 LYS A N 1
ATOM 640 C CA . LYS A 1 83 ? -18.322 9.796 22.263 1.00 42.88 83 LYS A CA 1
ATOM 641 C C . LYS A 1 83 ? -18.560 10.074 23.745 1.00 42.88 83 LYS A C 1
ATOM 643 O O . LYS A 1 83 ? -19.691 9.887 24.199 1.00 42.88 83 LYS A O 1
ATOM 648 N N . SER A 1 84 ? -17.504 10.398 24.495 1.00 45.66 84 SER A N 1
ATOM 649 C CA . SER A 1 84 ? -17.667 10.942 25.835 1.00 45.66 84 SER A CA 1
ATOM 650 C C . SER A 1 84 ? -18.559 12.161 25.655 1.00 45.66 84 SER A C 1
ATOM 652 O O . SER A 1 84 ? -18.221 13.118 24.961 1.00 45.66 84 SER A O 1
ATOM 654 N N . ILE A 1 85 ? -19.793 12.035 26.127 1.00 44.12 85 ILE A N 1
ATOM 655 C CA . ILE A 1 85 ? -20.607 13.194 26.417 1.00 44.12 85 ILE A CA 1
ATOM 656 C C . ILE A 1 85 ? -19.891 13.792 27.617 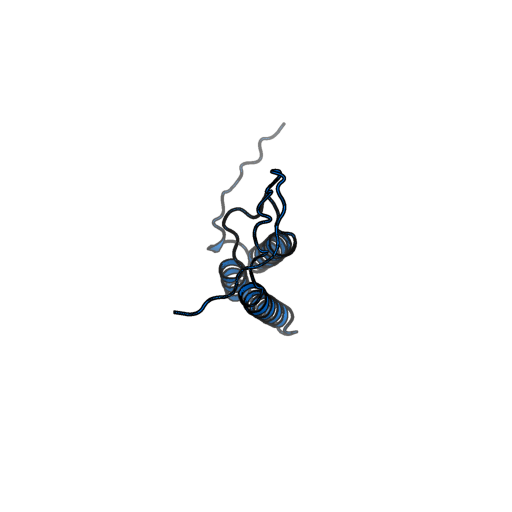1.00 44.12 85 ILE A C 1
ATOM 658 O O . ILE A 1 85 ? -19.970 13.252 28.718 1.00 44.12 85 ILE A O 1
ATOM 662 N N . ASP A 1 86 ? -19.095 14.820 27.353 1.00 46.50 86 ASP A N 1
ATOM 663 C CA . ASP A 1 86 ? -18.614 15.729 28.377 1.00 46.50 86 ASP A CA 1
ATOM 664 C C . ASP A 1 86 ? -19.862 16.463 28.897 1.00 46.50 86 ASP A C 1
ATOM 666 O O . ASP A 1 86 ? -20.249 17.515 28.395 1.00 46.50 86 ASP A O 1
ATOM 670 N N . THR A 1 87 ? -20.592 15.822 29.810 1.00 42.03 87 THR A N 1
ATOM 671 C CA . THR A 1 87 ? -21.523 1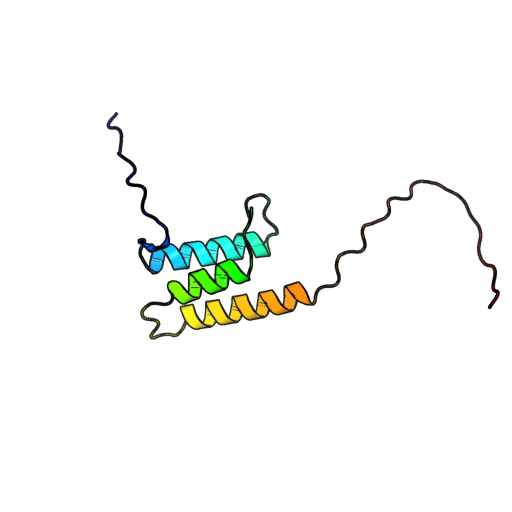6.499 30.712 1.00 42.03 87 THR A CA 1
ATOM 672 C C . THR A 1 87 ? -20.722 16.888 31.939 1.00 42.03 87 THR A C 1
ATOM 674 O O . THR A 1 87 ? -20.698 16.156 32.926 1.00 42.03 87 THR A O 1
ATOM 677 N N . ASP A 1 88 ? -20.042 18.024 31.833 1.00 45.44 88 ASP A N 1
ATOM 678 C CA . ASP A 1 88 ? -19.852 18.897 32.982 1.00 45.44 88 ASP A CA 1
ATOM 679 C C . ASP A 1 88 ? -21.187 19.624 33.175 1.00 45.44 88 ASP A C 1
ATOM 681 O O . ASP A 1 88 ? -21.446 20.610 32.497 1.00 45.44 88 ASP A O 1
ATOM 685 N N . ASP A 1 89 ? -22.073 19.060 33.991 1.00 42.00 89 ASP A N 1
ATOM 686 C CA . ASP A 1 89 ? -23.136 19.787 34.691 1.00 42.00 89 ASP A CA 1
ATOM 687 C C . ASP A 1 89 ? -23.683 18.861 35.788 1.00 42.00 89 ASP A C 1
ATOM 689 O O . ASP A 1 89 ? -24.265 17.802 35.530 1.00 42.00 89 ASP A O 1
ATOM 693 N N . ASP A 1 90 ? -23.411 19.252 37.027 1.00 48.00 90 ASP A N 1
ATOM 694 C CA . ASP A 1 90 ? -23.876 18.636 38.261 1.00 48.00 90 ASP A CA 1
ATOM 695 C C . ASP A 1 90 ? -25.416 18.633 38.347 1.00 48.00 90 ASP A C 1
ATOM 697 O O . ASP A 1 90 ? -26.024 19.695 38.298 1.00 48.00 90 ASP A O 1
ATOM 701 N N . GLU A 1 91 ? -26.055 17.473 38.553 1.00 39.72 91 GLU A N 1
ATOM 702 C CA . GLU A 1 91 ? -27.031 17.294 39.645 1.00 39.72 91 GLU A CA 1
ATOM 703 C C . GLU A 1 91 ? -27.524 15.843 39.799 1.00 39.72 91 GLU A C 1
ATOM 705 O O . GLU A 1 91 ? -27.700 15.063 38.864 1.00 39.72 91 GLU A O 1
ATOM 710 N N . GLU A 1 92 ? -27.734 15.506 41.062 1.00 45.34 92 GLU A N 1
ATOM 711 C CA . GLU A 1 92 ? -28.118 14.240 41.665 1.00 45.34 92 GLU A CA 1
ATOM 712 C C . GLU A 1 92 ? -29.577 13.827 41.363 1.00 45.34 92 GLU A C 1
ATOM 714 O O . GLU A 1 92 ? -30.478 14.659 41.342 1.00 45.34 92 GLU A O 1
ATOM 719 N N . THR A 1 93 ? -29.838 12.523 41.17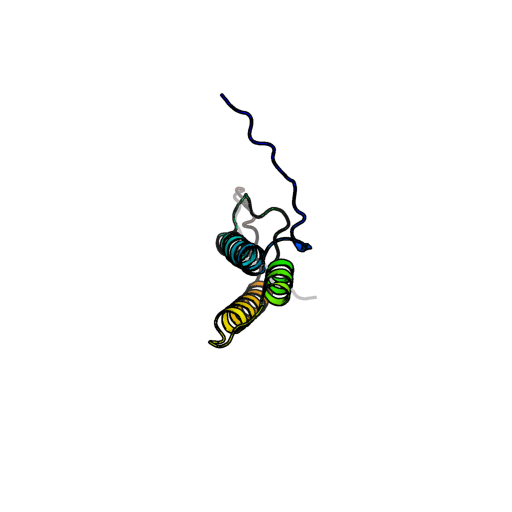7 1.00 36.78 93 THR A N 1
ATOM 720 C CA . THR A 1 93 ? -30.815 11.697 41.940 1.00 36.78 93 THR A CA 1
ATOM 721 C C . THR A 1 93 ? -31.162 10.377 41.217 1.00 36.78 93 THR A C 1
ATOM 723 O O . THR A 1 93 ? -31.592 10.334 40.067 1.00 36.78 93 THR A O 1
ATOM 726 N N . LEU A 1 94 ? -30.984 9.258 41.931 1.00 33.09 94 LEU A N 1
ATOM 727 C CA . LEU A 1 94 ? -31.500 7.914 41.603 1.00 33.09 94 LEU A CA 1
ATOM 728 C C . LEU A 1 94 ? -33.025 7.819 41.910 1.00 33.09 94 LEU A C 1
ATOM 730 O O . LEU A 1 94 ? -33.573 8.710 42.552 1.00 33.09 94 LEU A O 1
ATOM 734 N N . PRO A 1 95 ? -33.694 6.665 41.701 1.00 51.00 95 PRO A N 1
ATOM 735 C CA . PRO A 1 95 ? -34.226 6.110 40.455 1.00 51.00 95 PRO A CA 1
ATOM 736 C C . PRO A 1 95 ? -35.776 6.048 40.472 1.00 51.00 95 PRO A C 1
ATOM 738 O O . PRO A 1 95 ? -36.378 5.821 41.521 1.00 51.00 95 PRO A O 1
ATOM 741 N N . ILE A 1 96 ? -36.464 6.126 39.323 1.00 38.28 96 ILE A N 1
ATOM 742 C CA . ILE A 1 96 ? -37.908 5.808 39.267 1.00 38.28 96 ILE A CA 1
ATOM 743 C C . ILE A 1 96 ? -38.221 4.818 38.142 1.00 38.28 96 ILE A C 1
ATOM 745 O O . ILE A 1 96 ? -38.214 5.132 36.956 1.00 38.28 96 ILE A O 1
ATOM 749 N N . SER A 1 97 ? -38.544 3.602 38.581 1.00 39.25 97 SER A N 1
ATOM 750 C CA . SER A 1 97 ? -39.340 2.600 37.873 1.00 39.25 97 SER A CA 1
ATOM 751 C C . SER A 1 97 ? -40.661 3.191 37.372 1.00 39.25 97 SER A C 1
ATOM 753 O O . SER A 1 97 ? -41.377 3.807 38.163 1.00 39.25 97 SER A O 1
ATOM 755 N N . LYS A 1 98 ? -41.028 2.921 36.110 1.00 40.94 98 LYS A N 1
ATOM 756 C CA . LYS A 1 98 ? -42.339 2.354 35.739 1.00 40.94 98 LYS A CA 1
ATOM 757 C C . LYS A 1 98 ? -42.449 2.086 34.237 1.00 40.94 98 LYS A C 1
ATOM 759 O O . LYS A 1 98 ? -42.262 2.968 33.407 1.00 40.94 98 LYS A O 1
ATOM 764 N N . ASN A 1 99 ? -42.822 0.842 33.955 1.00 36.06 99 ASN A N 1
ATOM 765 C CA . ASN A 1 99 ? -43.430 0.343 32.728 1.00 36.06 99 ASN A CA 1
ATOM 766 C C . ASN A 1 99 ? -44.418 1.320 32.074 1.00 36.06 99 ASN A C 1
ATOM 768 O O . ASN A 1 99 ? -45.266 1.897 32.764 1.00 36.06 99 ASN A O 1
ATOM 772 N N . LYS A 1 100 ? -44.447 1.296 30.739 1.00 39.78 100 LYS A N 1
ATOM 773 C CA . LYS A 1 100 ? -45.690 1.130 29.983 1.00 39.78 100 LYS A CA 1
ATOM 774 C C . LYS A 1 100 ? -45.432 0.330 28.713 1.00 39.78 100 LYS A C 1
ATOM 776 O O . LYS A 1 100 ? -44.368 0.559 28.104 1.00 39.78 100 LYS A O 1
#

pLDDT: mean 82.94, std 21.84, range [33.09, 98.69]

Secondary structure (DSSP, 8-state):
--PPPP----GGGS-HHHHHHHHHHHHHHHHTT-GGGTT--HHHHHHHHHHT----TT-HHHHHHHHHHHHHHHHHHSPPP-------------------